Protein AF-A0A5P8SYZ3-F1 (afdb_monomer)

Mean predicted aligned error: 2.53 Å

Organism: NCBI:txid2031196

Solvent-accessible surface area (backbone atoms only — not comparable to full-atom values): 2481 Å² total; per-residue (Å²): 116,47,78,52,73,53,74,46,84,58,66,93,61,92,64,36,87,73,44,52,71,54,76,50,80,46,85,76,64,88,91,55,93,77,128

pLDDT: mean 97.15, std 2.52, range [84.56, 98.56]

InterPro domains:
  IPR013528 Hydroxymethylglutaryl-coenzyme A synthase, N-terminal [PF01154] (1-33)
  IPR016039 Thiolase-like [G3DSA:3.40.47.10] (1-35)

Foldseek 3Di:
DDKDWDWFCDDDDPCRVVTDTDIDDDDDDPPDPPD

Structure (mmCIF, N/CA/C/O backbone):
data_AF-A0A5P8SYZ3-F1
#
_entry.id   AF-A0A5P8SYZ3-F1
#
loop_
_atom_site.group_PDB
_atom_site.id
_atom_site.type_symbol
_atom_site.label_atom_id
_atom_site.label_alt_id
_atom_site.label_comp_id
_atom_site.label_asym_id
_atom_site.label_entity_id
_atom_site.label_seq_id
_atom_site.pdbx_PDB_ins_c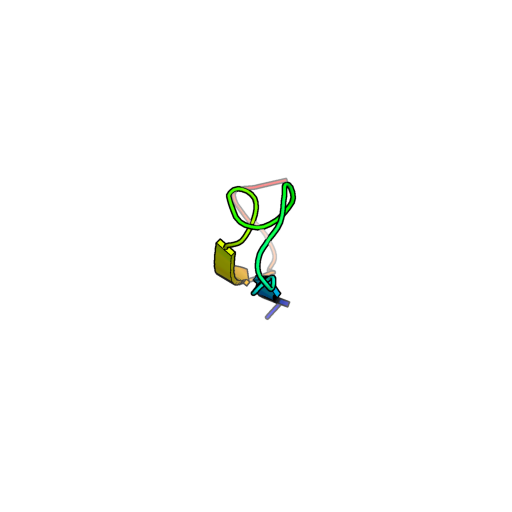ode
_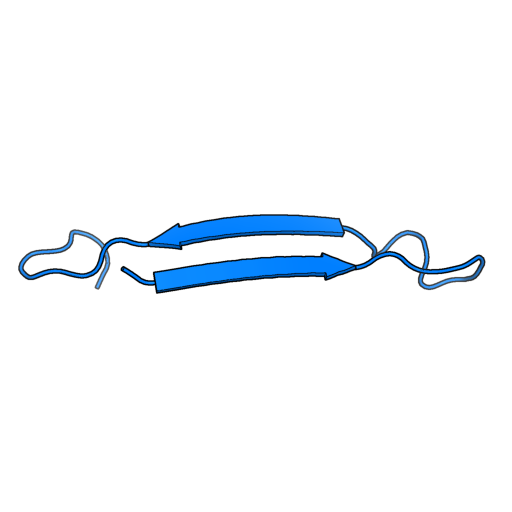atom_site.Cartn_x
_ato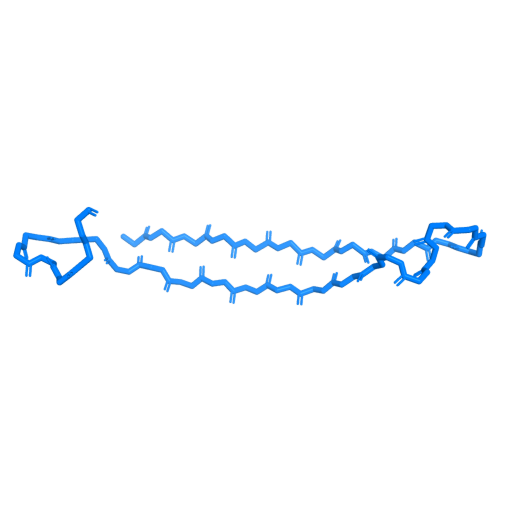m_site.Cartn_y
_atom_site.Cartn_z
_atom_site.occupancy
_atom_site.B_iso_or_equiv
_atom_site.auth_seq_id
_atom_site.auth_comp_id
_atom_site.auth_asym_id
_atom_site.auth_atom_id
_atom_site.pdbx_PDB_model_num
ATOM 1 N N . LEU A 1 1 ? -15.999 0.008 9.226 1.00 91.44 1 LEU A N 1
ATOM 2 C CA . LEU A 1 1 ? -14.791 -0.601 8.630 1.00 91.44 1 LEU A CA 1
ATOM 3 C C . LEU A 1 1 ? -14.462 0.183 7.374 1.00 91.44 1 LEU A C 1
ATOM 5 O O . LEU A 1 1 ? -15.343 0.309 6.533 1.00 91.44 1 LEU A O 1
ATOM 9 N N . VAL A 1 2 ? -13.256 0.737 7.281 1.00 96.56 2 VAL A N 1
ATOM 10 C CA . VAL A 1 2 ? -12.762 1.435 6.085 1.00 96.56 2 VAL A CA 1
ATOM 11 C C . VAL A 1 2 ? -11.574 0.659 5.535 1.00 96.56 2 VAL A C 1
ATOM 13 O O . VAL A 1 2 ? -10.756 0.157 6.308 1.00 96.56 2 VAL A O 1
ATOM 16 N N . VAL A 1 3 ? -11.494 0.554 4.211 1.00 97.19 3 VAL A N 1
ATOM 17 C CA . VAL A 1 3 ? -10.404 -0.130 3.514 1.00 97.19 3 VAL A CA 1
ATOM 18 C C . VAL A 1 3 ? -9.890 0.769 2.397 1.00 97.19 3 VAL A C 1
ATOM 20 O O . VAL A 1 3 ? -10.670 1.188 1.544 1.00 97.19 3 VAL A O 1
ATOM 23 N N . CYS A 1 4 ? -8.584 1.030 2.403 1.00 98.06 4 CYS A N 1
ATOM 24 C CA . CYS A 1 4 ? -7.858 1.624 1.282 1.00 98.06 4 CYS A CA 1
ATOM 25 C C . CYS A 1 4 ? -6.981 0.534 0.663 1.00 98.06 4 CYS A C 1
ATOM 27 O O . CYS A 1 4 ? -6.223 -0.116 1.387 1.00 98.06 4 CYS A O 1
ATOM 29 N N . ALA A 1 5 ? -7.076 0.320 -0.646 1.00 98.19 5 ALA A N 1
ATOM 30 C CA . ALA A 1 5 ? -6.275 -0.674 -1.347 1.00 98.19 5 ALA A CA 1
ATOM 31 C C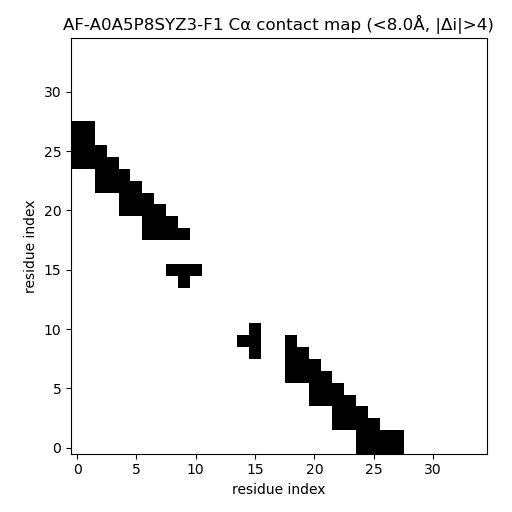 . ALA A 1 5 ? -5.951 -0.188 -2.757 1.00 98.19 5 ALA A C 1
ATOM 33 O O . ALA A 1 5 ? -6.850 0.262 -3.460 1.00 98.19 5 ALA A O 1
ATOM 34 N N . ASP A 1 6 ? -4.687 -0.321 -3.152 1.00 98.56 6 ASP A N 1
ATOM 35 C CA . ASP A 1 6 ? -4.212 0.060 -4.479 1.00 98.56 6 ASP A CA 1
ATOM 36 C C . ASP A 1 6 ? -3.035 -0.811 -4.922 1.00 98.56 6 ASP A C 1
ATOM 38 O O . ASP A 1 6 ? -2.238 -1.301 -4.113 1.00 98.56 6 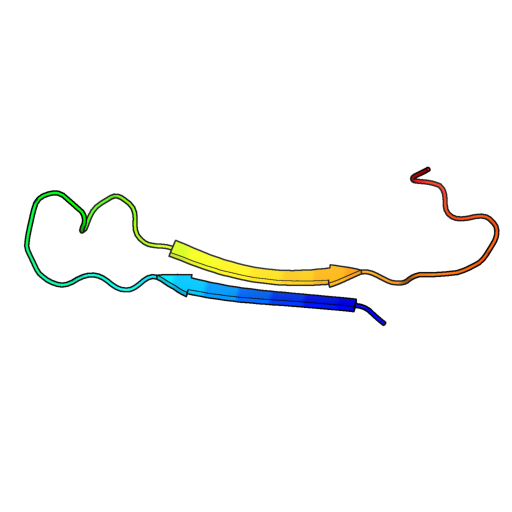ASP A O 1
ATOM 42 N N . SER A 1 7 ? -2.914 -0.978 -6.238 1.00 97.75 7 SER A N 1
ATOM 43 C CA . SER A 1 7 ? -1.770 -1.613 -6.884 1.00 97.75 7 SER A CA 1
ATOM 44 C C . SER A 1 7 ? -1.405 -0.847 -8.148 1.00 97.75 7 SER A C 1
ATOM 46 O O . SER A 1 7 ? -2.161 -0.803 -9.117 1.00 97.75 7 SER A O 1
ATOM 48 N N . ALA A 1 8 ? -0.224 -0.242 -8.124 1.00 98.25 8 ALA A N 1
ATOM 49 C CA . ALA A 1 8 ? 0.345 0.515 -9.219 1.00 98.25 8 ALA A CA 1
ATOM 50 C C . ALA A 1 8 ? 1.450 -0.311 -9.886 1.00 98.25 8 ALA A C 1
ATOM 52 O O . ALA A 1 8 ? 2.586 -0.370 -9.404 1.00 98.25 8 ALA A O 1
ATOM 53 N N . VAL A 1 9 ? 1.101 -0.953 -11.002 1.00 97.94 9 VAL A N 1
ATOM 54 C CA . VAL A 1 9 ? 2.027 -1.708 -11.852 1.00 97.94 9 VAL A CA 1
ATOM 55 C C . VAL A 1 9 ? 2.182 -0.968 -13.172 1.00 97.94 9 VAL A C 1
ATOM 57 O O . VAL A 1 9 ? 1.222 -0.804 -13.923 1.00 97.94 9 VAL A O 1
ATOM 60 N N . TYR A 1 10 ? 3.404 -0.524 -13.453 1.00 97.81 10 TYR A N 1
ATOM 61 C CA . TYR A 1 10 ? 3.720 0.252 -14.647 1.00 97.81 10 TYR A CA 1
ATOM 62 C C . TYR A 1 10 ? 4.584 -0.552 -15.617 1.00 97.81 10 TYR A C 1
ATOM 64 O O . TYR A 1 10 ? 5.468 -1.310 -15.211 1.00 97.81 10 TYR A O 1
ATOM 72 N N . ALA A 1 11 ? 4.332 -0.354 -16.912 1.00 98.19 11 ALA A N 1
ATOM 73 C CA . ALA A 1 11 ? 5.161 -0.885 -17.987 1.00 98.19 11 ALA A CA 1
ATOM 74 C C . ALA A 1 11 ? 6.578 -0.275 -17.967 1.00 98.19 11 ALA A C 1
ATOM 76 O O . ALA A 1 11 ? 6.911 0.567 -17.130 1.00 98.19 11 ALA A O 1
ATOM 77 N N . GLU A 1 12 ? 7.436 -0.705 -18.894 1.00 97.75 12 GLU A N 1
ATOM 78 C CA . GLU A 1 12 ? 8.776 -0.134 -19.034 1.00 97.75 12 GLU A CA 1
ATOM 79 C C . GLU A 1 12 ? 8.742 1.383 -19.251 1.00 97.75 12 GLU A C 1
ATOM 81 O O . GLU A 1 12 ? 7.920 1.902 -20.002 1.00 97.75 12 GLU A O 1
ATOM 86 N N . GLY A 1 13 ? 9.666 2.092 -18.604 1.00 97.62 13 GLY A N 1
ATOM 87 C CA . GLY A 1 13 ? 9.792 3.539 -18.717 1.00 97.62 13 GLY A CA 1
ATOM 88 C C . GLY A 1 13 ? 10.114 4.212 -17.382 1.00 97.62 13 GLY A C 1
ATOM 89 O O . GLY A 1 13 ? 10.274 3.534 -16.362 1.00 97.62 13 GLY A O 1
ATOM 90 N N . PRO A 1 14 ? 10.204 5.553 -17.369 1.00 98.06 14 PRO A N 1
ATOM 91 C CA . PRO A 1 14 ? 10.624 6.311 -16.191 1.00 98.06 14 PRO A CA 1
ATOM 92 C C . PRO A 1 14 ? 9.694 6.184 -14.976 1.00 98.06 14 PRO A C 1
ATOM 94 O O . PRO A 1 14 ? 10.151 6.366 -13.856 1.00 98.06 14 PRO A O 1
ATOM 97 N N . ALA A 1 15 ? 8.411 5.856 -15.175 1.00 97.69 15 ALA A N 1
ATOM 98 C CA . ALA A 1 15 ? 7.440 5.666 -14.090 1.00 97.69 15 ALA A CA 1
ATOM 99 C C . ALA A 1 15 ? 7.566 4.299 -13.390 1.00 97.69 15 ALA A C 1
ATOM 101 O O . ALA A 1 15 ? 7.065 4.110 -12.287 1.00 97.69 15 ALA A O 1
ATOM 102 N N . ARG A 1 16 ? 8.251 3.324 -14.000 1.00 98.12 16 ARG A N 1
ATOM 103 C CA . ARG A 1 16 ? 8.355 1.962 -13.455 1.00 98.12 16 ARG A CA 1
ATOM 104 C C . ARG A 1 16 ? 8.899 1.895 -12.018 1.00 98.12 16 ARG A C 1
ATOM 106 O O . ARG A 1 16 ? 8.330 1.145 -11.228 1.00 98.12 16 ARG A O 1
ATOM 113 N N . PRO A 1 17 ? 9.933 2.667 -11.628 1.00 98.19 17 PRO A N 1
ATOM 114 C CA . PRO A 1 17 ? 10.445 2.649 -10.259 1.00 98.19 17 PRO A CA 1
ATOM 115 C C . PRO A 1 17 ? 9.489 3.240 -9.211 1.00 98.19 17 PRO A C 1
ATOM 117 O O . PRO A 1 17 ? 9.762 3.107 -8.025 1.00 98.19 17 PRO A O 1
ATOM 120 N N . THR A 1 18 ? 8.393 3.894 -9.617 1.00 98.06 18 THR A N 1
ATOM 121 C CA . THR A 1 18 ? 7.424 4.525 -8.702 1.00 98.06 18 THR A CA 1
ATOM 122 C C . THR A 1 18 ? 6.173 3.672 -8.467 1.00 98.06 18 THR A C 1
ATOM 124 O O . THR A 1 18 ? 5.171 4.185 -7.970 1.00 98.06 18 THR A O 1
ATOM 127 N N . GLY A 1 19 ? 6.177 2.402 -8.886 1.00 98.06 19 GLY A N 1
ATOM 128 C CA . GLY A 1 19 ? 5.091 1.461 -8.606 1.00 98.06 19 GLY A CA 1
ATOM 129 C C . GLY A 1 19 ? 5.008 1.068 -7.128 1.00 98.06 19 GLY A C 1
ATOM 130 O O . GLY A 1 19 ? 5.824 1.472 -6.301 1.00 98.06 19 GLY A O 1
ATOM 131 N N . GLY A 1 20 ? 4.021 0.245 -6.790 1.00 98.25 20 GLY A N 1
ATOM 132 C CA . GLY A 1 20 ? 3.822 -0.230 -5.423 1.00 98.25 20 GLY A CA 1
ATOM 133 C C . GLY A 1 20 ? 2.474 -0.909 -5.243 1.00 98.25 20 GLY A C 1
ATOM 134 O O . GLY A 1 20 ? 1.611 -0.845 -6.115 1.00 98.25 20 GLY A O 1
ATOM 135 N N . ALA A 1 21 ? 2.282 -1.572 -4.111 1.00 98.31 21 ALA A N 1
ATOM 136 C CA . ALA A 1 21 ? 0.994 -2.144 -3.747 1.00 98.31 21 ALA A CA 1
ATOM 137 C C . ALA A 1 21 ? 0.810 -2.071 -2.235 1.00 98.31 21 ALA A C 1
ATOM 139 O O . ALA A 1 21 ? 1.756 -2.317 -1.483 1.00 98.31 21 ALA A O 1
ATOM 140 N N . ALA A 1 22 ? -0.401 -1.737 -1.795 1.00 98.31 22 ALA A N 1
ATOM 141 C CA . ALA A 1 22 ? -0.732 -1.669 -0.381 1.00 98.31 22 ALA A CA 1
ATOM 142 C C . ALA A 1 22 ? -2.216 -1.954 -0.140 1.00 98.31 22 ALA A C 1
ATOM 144 O O . ALA A 1 22 ? -3.071 -1.673 -0.978 1.00 98.31 22 ALA A O 1
ATOM 145 N N . ALA A 1 23 ? -2.509 -2.472 1.050 1.00 98.44 23 ALA A N 1
ATOM 146 C CA . ALA A 1 23 ? -3.852 -2.554 1.598 1.00 98.44 23 ALA A CA 1
ATOM 147 C C . ALA A 1 23 ? -3.802 -2.166 3.079 1.00 98.44 23 ALA A C 1
ATOM 149 O O . ALA A 1 23 ? -2.962 -2.664 3.830 1.00 98.44 23 ALA A O 1
ATOM 150 N N . VAL A 1 24 ? -4.699 -1.273 3.493 1.00 98.12 24 VAL A N 1
ATOM 151 C CA . VAL A 1 24 ? -4.805 -0.773 4.867 1.00 98.12 24 VAL A CA 1
ATOM 152 C C . VAL A 1 24 ? -6.260 -0.859 5.309 1.00 98.12 24 VAL A C 1
ATOM 154 O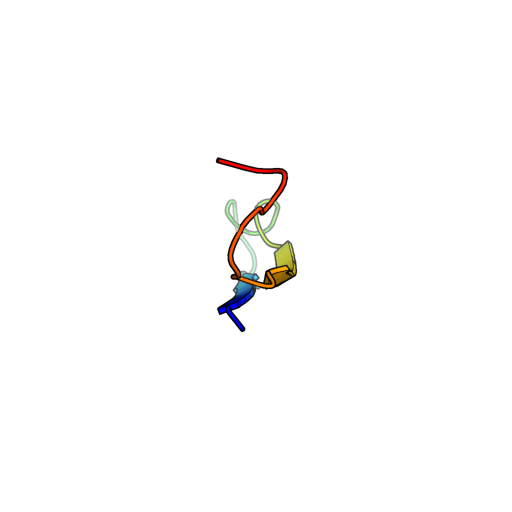 O . VAL A 1 24 ? -7.152 -0.315 4.657 1.00 98.12 24 VAL A O 1
ATOM 157 N N . ALA A 1 25 ? -6.492 -1.526 6.438 1.00 98.25 25 ALA A N 1
ATOM 158 C CA . ALA A 1 25 ? -7.793 -1.585 7.090 1.00 98.25 25 ALA A CA 1
ATOM 159 C C . ALA A 1 25 ? -7.797 -0.679 8.324 1.00 98.25 25 ALA A C 1
ATOM 161 O O . ALA A 1 25 ? -6.928 -0.786 9.189 1.00 98.25 25 ALA A O 1
ATOM 162 N N . MET A 1 26 ? -8.797 0.194 8.414 1.00 98.38 26 MET A N 1
ATOM 163 C CA . MET A 1 26 ? -9.001 1.101 9.541 1.00 98.38 26 MET A CA 1
ATOM 164 C C . MET A 1 26 ? -10.346 0.806 10.202 1.00 98.38 26 MET A C 1
ATOM 166 O O . MET A 1 26 ? -11.400 0.762 9.551 1.00 98.38 26 MET A O 1
ATOM 170 N N . LEU A 1 27 ? -10.315 0.604 11.520 1.00 97.12 27 LEU A N 1
ATOM 171 C CA . LEU A 1 2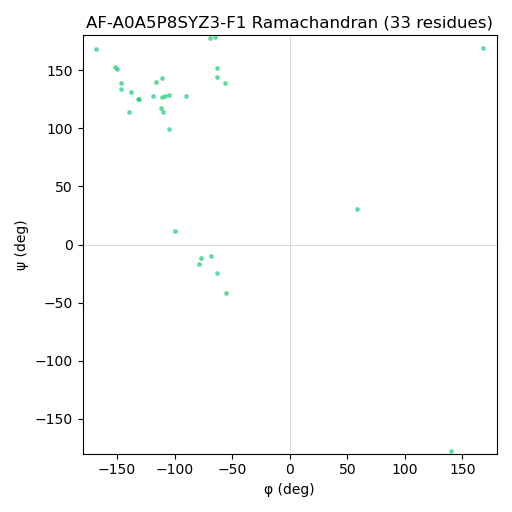7 ? -11.522 0.491 12.327 1.00 97.12 27 LEU A CA 1
ATOM 172 C C . LEU A 1 27 ? -11.930 1.879 12.825 1.00 97.12 27 LEU A C 1
ATOM 174 O O . LEU A 1 27 ? -11.125 2.583 13.422 1.00 97.12 27 LEU A O 1
ATOM 178 N N . ILE A 1 28 ? -13.189 2.249 12.586 1.00 97.00 28 ILE A N 1
ATOM 179 C CA . ILE A 1 28 ? -13.758 3.536 12.996 1.00 97.00 28 ILE A CA 1
ATOM 180 C C . ILE A 1 28 ? -14.782 3.281 14.097 1.00 97.00 28 ILE A C 1
ATOM 182 O O . ILE A 1 28 ? -15.686 2.462 13.911 1.00 97.00 28 ILE A O 1
ATOM 186 N N . GLY A 1 29 ? -14.631 3.976 15.223 1.00 97.06 29 GLY A N 1
ATOM 187 C CA . GLY A 1 29 ? -15.500 3.853 16.386 1.00 97.06 29 GLY A CA 1
ATOM 188 C C . GLY A 1 29 ? -15.270 4.968 17.414 1.00 97.06 29 GLY A C 1
ATOM 189 O O . GLY A 1 29 ? -14.300 5.721 17.300 1.00 97.06 29 GLY A O 1
ATOM 190 N N . PRO A 1 30 ? -16.169 5.102 18.403 1.00 97.69 30 PRO A N 1
ATOM 191 C CA . PRO A 1 30 ? -16.036 6.094 19.467 1.00 97.69 30 PRO A CA 1
ATOM 192 C C . PRO A 1 30 ? -14.781 5.848 20.320 1.00 97.69 30 PRO A C 1
ATOM 194 O O . PRO A 1 30 ? -14.345 4.709 20.475 1.00 97.69 30 PRO A O 1
ATOM 197 N N . HIS A 1 31 ? -14.232 6.925 20.898 1.00 96.12 31 HIS A N 1
ATOM 198 C CA . HIS A 1 31 ? -13.029 6.906 21.749 1.00 96.12 31 HIS A CA 1
ATOM 199 C C . HIS A 1 31 ? -11.770 6.347 21.061 1.00 96.12 31 HIS A C 1
ATOM 201 O O . HIS A 1 31 ? -10.908 5.755 21.711 1.00 96.12 31 HIS A O 1
ATOM 207 N N . ALA A 1 32 ? -11.657 6.528 19.742 1.00 97.69 32 ALA A N 1
ATOM 208 C CA . ALA A 1 32 ?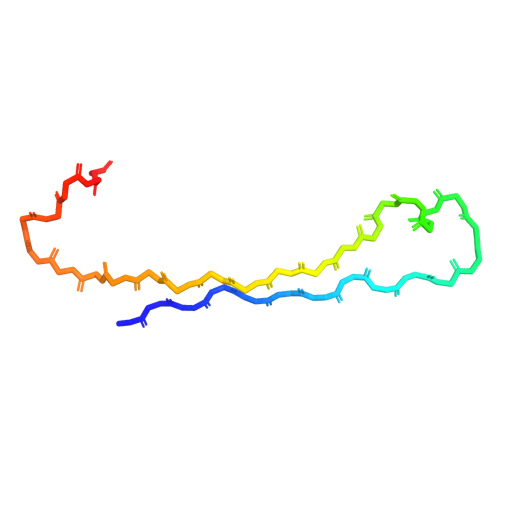 -10.458 6.159 19.005 1.00 97.69 32 ALA A CA 1
ATOM 209 C C . ALA A 1 32 ? -9.237 6.985 19.472 1.00 97.69 32 ALA A C 1
ATOM 211 O O . ALA A 1 32 ? -9.379 8.171 19.773 1.00 97.69 32 ALA A O 1
ATOM 212 N N . PRO A 1 33 ? -8.031 6.387 19.513 1.00 96.94 33 PRO A N 1
ATOM 213 C CA . PRO A 1 33 ? -6.812 7.069 19.959 1.00 96.94 33 PRO A CA 1
ATOM 214 C C . PRO A 1 33 ? -6.216 8.022 18.911 1.00 96.94 33 PRO A C 1
ATOM 216 O O . PRO A 1 33 ? -5.310 8.787 19.228 1.00 96.94 33 PRO A O 1
ATOM 219 N N . ILE A 1 34 ? -6.692 7.953 17.665 1.00 94.50 34 ILE A N 1
ATOM 220 C CA . ILE A 1 34 ? -6.276 8.811 16.553 1.00 94.50 34 ILE A CA 1
ATOM 221 C C . ILE A 1 34 ? -7.468 9.725 16.243 1.00 94.50 34 ILE A C 1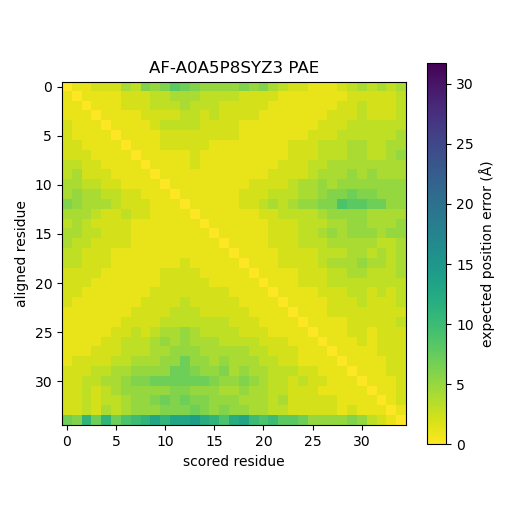
ATOM 223 O O . ILE A 1 34 ? -8.522 9.214 15.857 1.00 94.50 34 ILE A O 1
ATOM 227 N N . VAL A 1 35 ? -7.300 11.035 16.474 1.00 84.56 35 VAL A N 1
ATOM 228 C CA . VAL A 1 35 ? -8.302 12.100 16.249 1.00 84.56 35 VAL A CA 1
ATOM 229 C C . VAL A 1 35 ? -7.994 12.929 15.015 1.00 84.56 35 VAL A C 1
ATOM 231 O O . VAL A 1 35 ? -6.796 13.201 14.776 1.00 84.56 35 VAL A O 1
#

Radius of gyration: 15.45 Å; Cα contacts (8 Å, |Δi|>4): 36; chains: 1; bounding box: 27×15×41 Å

Sequence (35 aa):
LVVCADSAVYAEGPARPTGGAAAVAMLIGPHAPIV

Secondary structure (DSSP, 8-state):
-EEEEEEE---SSTTGGG-EEEEEEE---TT-S--